Protein AF-A0A6P0SSE2-F1 (afdb_monomer_lite)

Foldseek 3Di:
DPCPVQVLCCQAPNLCVGDQVPNSVVRPDTDHDNPVSVVVVVVVVVVVVVVVVVVVVVVVVVVVVVVVVVVVVVVVVVVVVVVVVVVVVVVVVVVVVVVVVVVVVVVVVVVVVVVVVVVVVVD

Structure (mmCIF, N/CA/C/O backbone):
data_AF-A0A6P0SSE2-F1
#
_entry.id   AF-A0A6P0SSE2-F1
#
loop_
_atom_site.group_PDB
_atom_site.id
_atom_site.type_symbol
_atom_site.label_atom_id
_atom_site.label_alt_id
_atom_site.label_comp_id
_atom_site.label_asym_id
_atom_site.label_entity_id
_atom_site.label_seq_id
_atom_site.pdbx_PDB_ins_code
_atom_site.Cartn_x
_atom_site.Cartn_y
_atom_site.Cartn_z
_atom_site.occupancy
_atom_site.B_iso_or_equiv
_atom_site.auth_seq_id
_atom_site.auth_comp_id
_atom_site.auth_asym_id
_atom_site.auth_atom_id
_atom_site.pdbx_PDB_model_num
ATOM 1 N N . LEU A 1 1 ? 5.036 7.052 -17.955 1.00 55.50 1 LEU A N 1
ATOM 2 C CA . LEU A 1 1 ? 6.360 6.497 -18.301 1.00 55.50 1 LEU A CA 1
ATOM 3 C C . LEU A 1 1 ? 6.307 6.101 -19.772 1.00 55.50 1 LEU A C 1
ATOM 5 O O . LEU A 1 1 ? 6.043 4.951 -20.089 1.00 55.50 1 LEU A O 1
ATOM 9 N N . GLU A 1 2 ? 6.461 7.073 -20.662 1.00 69.44 2 GLU A N 1
ATOM 10 C CA . GLU A 1 2 ? 6.640 6.820 -22.097 1.00 69.44 2 GLU A CA 1
ATOM 11 C C . GLU A 1 2 ? 8.150 6.824 -22.384 1.00 69.44 2 GLU A C 1
ATOM 13 O O . GLU A 1 2 ? 8.884 7.583 -21.748 1.00 69.44 2 GLU A O 1
ATOM 18 N N . GLY A 1 3 ? 8.630 5.937 -23.261 1.00 81.94 3 GLY A N 1
ATOM 19 C CA . GLY A 1 3 ? 10.033 5.903 -23.706 1.00 81.94 3 GLY A CA 1
ATOM 20 C C . GLY A 1 3 ? 10.962 4.864 -23.054 1.00 81.94 3 GLY A C 1
ATOM 21 O O . GLY A 1 3 ? 12.093 4.705 -23.511 1.00 81.94 3 GLY A O 1
ATOM 22 N N . TRP A 1 4 ? 10.537 4.089 -22.039 1.00 87.31 4 TRP A N 1
ATOM 23 C CA . TRP A 1 4 ? 11.391 3.001 -21.504 1.00 87.31 4 TRP A CA 1
ATOM 24 C C . TRP A 1 4 ? 11.594 1.875 -22.522 1.00 87.31 4 TRP A C 1
ATOM 26 O O . TRP A 1 4 ? 12.635 1.222 -22.531 1.00 87.31 4 TRP A O 1
ATOM 36 N N . THR A 1 5 ? 10.588 1.628 -23.368 1.00 89.12 5 THR A N 1
ATOM 37 C CA . THR A 1 5 ? 10.643 0.587 -24.397 1.00 89.12 5 THR A CA 1
ATOM 38 C C . THR A 1 5 ? 11.614 1.006 -25.475 1.00 89.12 5 THR A C 1
ATOM 40 O O . THR A 1 5 ? 12.375 0.177 -25.953 1.00 89.12 5 THR A O 1
ATOM 43 N N . ASP A 1 6 ? 11.650 2.301 -25.785 1.00 89.50 6 ASP A N 1
ATOM 44 C CA . ASP A 1 6 ? 12.594 2.856 -26.742 1.00 89.50 6 ASP A CA 1
ATOM 45 C C . ASP A 1 6 ? 14.022 2.780 -26.212 1.00 89.50 6 ASP A C 1
ATOM 47 O O . ASP A 1 6 ? 14.901 2.328 -26.936 1.00 89.50 6 ASP A O 1
ATOM 51 N N . LEU A 1 7 ? 14.259 3.077 -24.928 1.00 89.06 7 LEU A N 1
ATOM 52 C CA . LEU A 1 7 ? 15.569 2.853 -24.301 1.00 89.06 7 LEU A CA 1
ATOM 53 C C . LEU A 1 7 ? 15.991 1.377 -24.345 1.00 89.06 7 LEU A C 1
ATOM 55 O O . LEU A 1 7 ? 17.137 1.072 -24.673 1.00 89.06 7 LEU A O 1
ATOM 59 N N . MET A 1 8 ? 15.068 0.456 -24.058 1.00 91.44 8 MET A N 1
ATOM 60 C CA . MET A 1 8 ? 15.324 -0.982 -24.159 1.00 91.44 8 MET A CA 1
ATOM 61 C C . MET A 1 8 ? 15.667 -1.383 -25.600 1.00 91.44 8 MET A C 1
ATOM 63 O O . MET A 1 8 ? 16.654 -2.082 -25.821 1.00 91.44 8 MET A O 1
ATOM 67 N N . TYR A 1 9 ? 14.893 -0.928 -26.587 1.00 90.12 9 TYR A N 1
ATOM 68 C CA . TYR A 1 9 ? 15.110 -1.263 -27.993 1.00 90.12 9 TYR A CA 1
ATOM 69 C C . TYR A 1 9 ? 16.374 -0.626 -28.567 1.00 90.12 9 TYR A C 1
ATOM 71 O O . TYR A 1 9 ? 17.103 -1.310 -29.281 1.00 90.12 9 TYR A O 1
ATOM 79 N N . ILE A 1 10 ? 16.705 0.613 -28.200 1.00 90.19 10 ILE A N 1
ATOM 80 C CA . ILE A 1 10 ? 17.974 1.256 -28.570 1.00 90.19 10 ILE A CA 1
ATOM 81 C C . ILE A 1 10 ? 19.153 0.476 -27.979 1.00 90.19 10 ILE A C 1
ATOM 83 O O . ILE A 1 10 ? 20.123 0.211 -28.683 1.00 90.19 10 ILE A O 1
ATOM 87 N N . GLN A 1 11 ? 19.077 0.042 -26.718 1.00 90.88 11 GLN A N 1
ATOM 88 C CA . GLN A 1 11 ? 20.138 -0.757 -26.095 1.00 90.88 11 GLN A CA 1
ATOM 89 C C . GLN A 1 11 ? 20.281 -2.149 -26.742 1.00 90.88 11 GLN A C 1
ATOM 91 O O . GLN A 1 11 ? 21.392 -2.675 -26.847 1.00 90.88 11 GLN A O 1
ATOM 96 N N . MET A 1 12 ? 19.165 -2.751 -27.168 1.00 92.06 12 MET A N 1
ATOM 97 C CA . MET A 1 12 ? 19.104 -4.108 -27.718 1.00 92.06 12 MET A CA 1
ATOM 98 C C . MET A 1 12 ? 19.508 -4.172 -29.196 1.00 92.06 12 MET A C 1
ATOM 100 O O . MET A 1 12 ? 20.219 -5.094 -29.595 1.00 92.06 12 MET A O 1
ATOM 104 N N . TYR A 1 13 ? 19.063 -3.202 -29.997 1.00 90.56 13 TYR A N 1
ATOM 105 C CA . TYR A 1 13 ? 19.250 -3.162 -31.450 1.00 90.56 13 TYR A CA 1
ATOM 106 C C . TYR A 1 13 ? 20.290 -2.139 -31.916 1.00 90.56 13 TYR A C 1
ATOM 108 O O . TYR A 1 13 ? 20.761 -2.248 -33.046 1.00 90.56 13 TYR A O 1
ATOM 116 N N . GLY A 1 14 ? 20.682 -1.196 -31.057 1.00 88.94 14 GLY A N 1
ATOM 117 C CA . GLY A 1 14 ? 21.550 -0.075 -31.407 1.00 88.94 14 GLY A CA 1
ATOM 118 C C . GLY A 1 14 ? 20.785 1.081 -32.062 1.00 88.94 14 GLY A C 1
ATOM 119 O O . GLY A 1 14 ? 19.760 0.882 -32.717 1.00 88.94 14 GLY A O 1
ATOM 120 N N . CYS A 1 15 ? 21.322 2.299 -31.927 1.00 86.94 15 CYS A N 1
ATOM 121 C CA . CYS A 1 15 ? 20.730 3.509 -32.515 1.00 86.94 15 CYS A CA 1
ATOM 122 C C . CYS A 1 15 ? 20.712 3.512 -34.053 1.00 86.94 15 CYS A C 1
ATOM 124 O O . CYS A 1 15 ? 19.960 4.275 -34.645 1.00 86.94 15 CYS A O 1
ATOM 126 N N . GLU A 1 16 ? 21.506 2.649 -34.699 1.00 85.62 16 GLU A N 1
ATOM 127 C CA . GLU A 1 16 ? 21.531 2.501 -36.162 1.00 85.62 16 GLU A CA 1
ATOM 128 C C . GLU A 1 16 ? 20.292 1.788 -36.723 1.00 85.62 16 GLU A C 1
ATOM 130 O O . GLU A 1 16 ? 19.980 1.929 -37.902 1.00 85.62 16 GLU A O 1
ATOM 135 N N . ARG A 1 17 ? 19.596 0.995 -35.897 1.00 84.19 17 ARG A N 1
ATOM 136 C CA . ARG A 1 17 ? 18.455 0.164 -36.315 1.00 84.19 17 ARG A CA 1
ATOM 137 C C . ARG A 1 17 ? 17.123 0.623 -35.739 1.00 84.19 17 ARG A C 1
ATOM 139 O O . ARG A 1 17 ? 16.087 0.196 -36.238 1.00 84.19 17 ARG A O 1
ATOM 146 N N . TYR A 1 18 ? 17.135 1.426 -34.678 1.00 84.56 18 TYR A N 1
ATOM 147 C CA . TYR A 1 18 ? 15.924 1.848 -33.981 1.00 84.56 18 TYR A CA 1
ATOM 148 C C . TYR A 1 18 ? 16.149 3.166 -33.219 1.00 84.56 18 TYR A C 1
ATOM 150 O O . TYR A 1 18 ? 17.172 3.330 -32.555 1.00 84.56 18 TYR A O 1
ATOM 158 N N . GLY A 1 19 ? 15.164 4.074 -33.249 1.00 74.25 19 GLY A N 1
ATOM 159 C CA . GLY A 1 19 ? 15.000 5.144 -32.251 1.00 74.25 19 GLY A CA 1
ATOM 160 C C . GLY A 1 19 ? 15.396 6.577 -32.637 1.00 74.25 19 GLY A C 1
ATOM 161 O O . GLY A 1 19 ? 15.055 7.485 -31.887 1.00 74.25 19 GLY A O 1
ATOM 162 N N . TYR A 1 20 ? 16.069 6.815 -33.767 1.00 72.56 20 TYR A N 1
ATOM 163 C CA . TYR A 1 20 ? 16.572 8.151 -34.148 1.00 72.56 20 TYR A CA 1
ATOM 164 C C . TYR A 1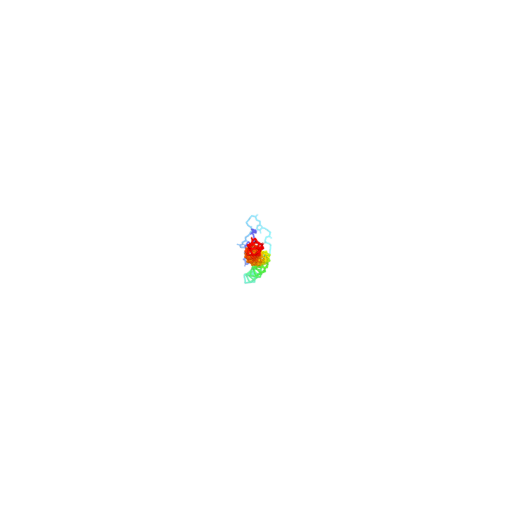 20 ? 16.058 8.629 -35.521 1.00 72.56 20 TYR A C 1
ATOM 166 O O . TYR A 1 20 ? 16.846 9.115 -36.326 1.00 72.56 20 TYR A O 1
ATOM 174 N N . ASP A 1 21 ? 14.752 8.523 -35.789 1.00 76.12 21 ASP A N 1
ATOM 175 C CA . ASP A 1 21 ? 14.161 9.099 -37.012 1.00 76.12 21 ASP A CA 1
ATOM 176 C C . ASP A 1 21 ? 14.336 10.632 -37.023 1.00 76.12 21 ASP A C 1
ATOM 178 O O . ASP A 1 21 ? 13.851 11.339 -36.134 1.00 76.12 21 ASP A O 1
ATOM 182 N N . GLY A 1 22 ? 15.046 11.152 -38.028 1.00 77.56 22 GLY A N 1
ATOM 183 C CA . GLY A 1 22 ? 15.302 12.582 -38.235 1.00 77.56 22 GLY A CA 1
ATOM 184 C C . GLY A 1 22 ? 16.501 13.167 -37.476 1.00 77.56 22 GLY A C 1
ATOM 185 O O . GLY A 1 22 ? 16.764 14.366 -37.595 1.00 77.56 22 GLY A O 1
ATOM 186 N N . ILE A 1 23 ? 17.228 12.355 -36.701 1.00 81.38 23 ILE A N 1
ATOM 187 C CA . ILE A 1 23 ? 18.448 12.748 -35.966 1.00 81.38 23 ILE A CA 1
ATOM 188 C C . ILE A 1 23 ? 19.535 11.659 -36.023 1.00 81.38 23 ILE A C 1
ATOM 190 O O . ILE A 1 23 ? 20.374 11.539 -35.126 1.00 81.38 23 ILE A O 1
ATOM 194 N N . GLU A 1 24 ? 19.562 10.886 -37.106 1.00 80.88 24 GLU A N 1
ATOM 195 C CA . GLU A 1 24 ? 20.465 9.751 -37.332 1.00 80.88 24 GLU A CA 1
ATOM 196 C C . GLU A 1 24 ? 21.943 10.165 -37.252 1.00 80.88 24 GLU A C 1
ATOM 198 O O . GLU A 1 24 ? 22.789 9.389 -36.812 1.00 80.88 24 GLU A O 1
ATOM 203 N N . ALA A 1 25 ? 22.253 11.420 -37.601 1.00 81.06 25 ALA A N 1
ATOM 204 C CA . ALA A 1 25 ? 23.600 11.991 -37.541 1.00 81.06 25 ALA A CA 1
ATOM 205 C C . ALA A 1 25 ? 24.226 11.984 -36.129 1.00 81.06 25 ALA A C 1
ATOM 207 O O . ALA A 1 25 ? 25.447 12.090 -36.006 1.00 81.06 25 ALA A O 1
ATOM 208 N N . LEU A 1 26 ? 23.425 11.854 -35.063 1.00 83.19 26 LEU A N 1
ATOM 209 C CA . LEU A 1 26 ? 23.925 11.737 -33.687 1.00 83.19 26 LEU A CA 1
ATOM 210 C C . LEU A 1 26 ? 24.402 10.311 -33.345 1.00 83.19 26 LEU A C 1
ATOM 212 O O . LEU A 1 26 ? 25.155 10.133 -32.384 1.00 83.19 26 LEU A O 1
ATOM 216 N N . CYS A 1 27 ? 24.011 9.296 -34.122 1.00 85.75 27 CYS A N 1
ATOM 217 C CA . CYS A 1 27 ? 24.413 7.905 -33.919 1.00 85.75 27 CYS A CA 1
ATOM 218 C C . CYS A 1 27 ? 25.817 7.658 -34.501 1.00 85.75 27 CYS A C 1
ATOM 220 O O . CYS A 1 27 ? 25.986 7.145 -35.602 1.00 85.75 27 CYS A O 1
ATOM 222 N N . THR A 1 28 ? 26.850 8.065 -33.761 1.00 84.44 28 THR A N 1
ATOM 223 C CA . THR A 1 28 ? 28.247 8.026 -34.242 1.00 84.44 28 THR A CA 1
ATOM 224 C C . THR A 1 28 ? 28.980 6.718 -33.943 1.00 84.44 28 THR A C 1
ATOM 226 O O . THR A 1 28 ? 29.911 6.369 -34.661 1.00 84.44 28 THR A O 1
ATOM 229 N N . ASN A 1 29 ? 28.583 5.995 -32.892 1.00 84.06 29 ASN A N 1
ATOM 230 C CA . ASN A 1 29 ? 29.196 4.727 -32.478 1.00 84.06 29 ASN A CA 1
ATOM 231 C C . ASN A 1 29 ? 28.121 3.766 -31.936 1.00 84.06 29 ASN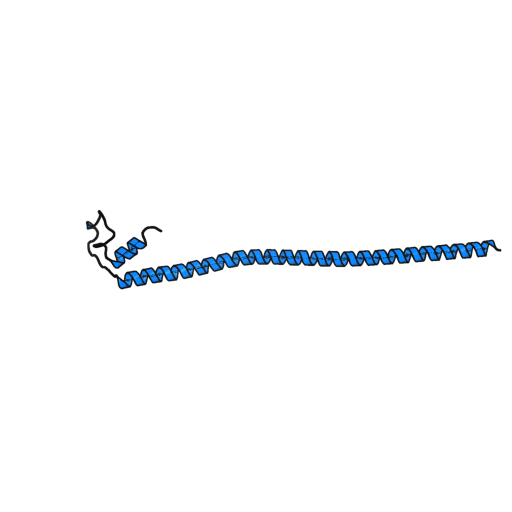 A C 1
ATOM 233 O O . ASN A 1 29 ? 27.992 3.616 -30.716 1.00 84.06 29 ASN A O 1
ATOM 237 N N . PRO A 1 30 ? 27.301 3.149 -32.808 1.00 84.19 30 PRO A N 1
ATOM 238 C CA . PRO A 1 30 ? 26.274 2.215 -32.368 1.00 84.19 30 PRO A CA 1
ATOM 239 C C . PRO A 1 30 ? 26.899 0.965 -31.737 1.00 84.19 30 PRO A C 1
ATOM 241 O O . PRO A 1 30 ? 27.806 0.350 -32.292 1.00 84.19 30 PRO A O 1
ATOM 244 N N . SER A 1 31 ? 26.377 0.565 -30.577 1.00 85.94 31 SER A N 1
ATOM 245 C CA . SER A 1 31 ? 26.703 -0.710 -29.937 1.00 85.94 31 SER A CA 1
ATOM 246 C C . SER A 1 31 ? 25.421 -1.364 -29.446 1.00 85.94 31 SER A C 1
ATOM 248 O O . SER A 1 31 ? 24.715 -0.817 -28.598 1.00 85.94 31 SER A O 1
ATOM 250 N N . ALA A 1 32 ? 25.105 -2.523 -30.017 1.00 91.06 32 ALA A N 1
ATOM 251 C CA . ALA A 1 32 ? 23.923 -3.299 -29.680 1.00 91.06 32 ALA A CA 1
ATOM 252 C C . ALA A 1 32 ? 24.291 -4.406 -28.688 1.00 91.06 32 ALA A C 1
ATOM 254 O O . ALA A 1 32 ? 25.212 -5.191 -28.923 1.00 91.06 32 ALA A O 1
ATOM 255 N N . LEU A 1 33 ? 23.547 -4.498 -27.587 1.00 91.81 33 LEU A N 1
ATOM 256 C CA . LEU A 1 33 ? 23.718 -5.539 -26.578 1.00 91.81 33 LEU A CA 1
ATOM 257 C C . LEU A 1 33 ? 22.408 -6.317 -26.406 1.00 91.81 33 LEU A C 1
ATOM 259 O O . LEU A 1 33 ? 21.704 -6.124 -25.412 1.00 91.81 33 LEU A O 1
ATOM 263 N N . PRO A 1 34 ? 22.065 -7.221 -27.343 1.00 90.56 34 PRO A N 1
ATOM 264 C CA . PRO A 1 34 ? 20.740 -7.822 -27.382 1.00 90.56 34 PRO A CA 1
ATOM 265 C C . PRO A 1 34 ? 20.428 -8.665 -26.141 1.00 90.56 34 PRO A C 1
ATOM 267 O O . PRO A 1 34 ? 19.374 -8.519 -25.533 1.00 90.56 34 PRO A O 1
ATOM 270 N N . LEU A 1 35 ? 21.370 -9.508 -25.709 1.00 93.12 35 LEU A N 1
ATOM 271 C CA . LEU A 1 35 ? 21.159 -10.380 -24.552 1.00 93.12 35 LEU A CA 1
ATOM 272 C C . LEU A 1 35 ? 21.230 -9.610 -23.224 1.00 93.12 35 LEU A C 1
ATOM 274 O O . LEU A 1 35 ? 20.364 -9.763 -22.367 1.00 93.12 35 LEU A O 1
ATOM 278 N N . VAL A 1 36 ? 22.255 -8.769 -23.057 1.00 92.62 36 VAL A N 1
ATOM 279 C CA . VAL A 1 36 ? 22.471 -8.009 -21.813 1.00 92.62 36 VAL A CA 1
ATOM 280 C C . VAL A 1 36 ? 21.370 -6.969 -21.608 1.00 92.62 36 VAL A C 1
ATOM 282 O O . VAL A 1 36 ? 20.892 -6.819 -20.487 1.00 92.62 36 VAL A O 1
ATOM 285 N N . GLY A 1 37 ? 20.917 -6.308 -22.679 1.00 91.69 37 GLY A N 1
ATOM 286 C CA . GLY A 1 37 ? 19.814 -5.350 -22.635 1.00 91.69 37 GLY A CA 1
ATOM 287 C C . GLY A 1 37 ? 18.520 -5.991 -22.136 1.00 91.69 37 GLY A C 1
ATOM 288 O O . GLY A 1 37 ? 17.929 -5.500 -21.176 1.00 91.69 37 GLY A O 1
ATOM 289 N N . VAL A 1 38 ? 18.118 -7.133 -22.708 1.00 92.12 38 VAL A N 1
ATOM 290 C CA . VAL A 1 38 ? 16.913 -7.853 -22.255 1.00 92.12 38 VAL A CA 1
ATOM 291 C C . VAL A 1 38 ? 17.038 -8.270 -20.796 1.00 92.12 38 VAL A C 1
ATOM 293 O O . VAL A 1 38 ? 16.137 -8.002 -20.005 1.00 92.12 38 VAL A O 1
ATOM 296 N N . LEU A 1 39 ? 18.153 -8.898 -20.414 1.00 95.31 39 LEU A N 1
ATOM 297 C CA . LEU A 1 39 ? 18.344 -9.377 -19.044 1.00 95.31 39 LEU A CA 1
ATOM 298 C C . LEU A 1 39 ? 18.312 -8.234 -18.022 1.00 95.31 39 LEU A C 1
ATOM 300 O O . LEU A 1 39 ? 17.671 -8.362 -16.977 1.00 95.31 39 LEU A O 1
ATOM 304 N N . PHE A 1 40 ? 18.951 -7.105 -18.329 1.00 94.75 40 PHE A N 1
ATOM 305 C CA . PHE A 1 40 ? 18.926 -5.920 -17.478 1.00 94.75 40 PHE A CA 1
ATOM 306 C C . PHE A 1 40 ? 17.505 -5.365 -17.309 1.00 94.75 40 PHE A C 1
ATOM 308 O O . PHE A 1 40 ? 17.042 -5.220 -16.182 1.00 94.75 40 PHE A O 1
ATOM 315 N N . PHE A 1 41 ? 16.780 -5.107 -18.401 1.00 94.56 41 PHE A N 1
ATOM 316 C CA . PHE A 1 41 ? 15.444 -4.510 -18.308 1.00 94.56 41 PHE A CA 1
ATOM 317 C C . PHE A 1 41 ? 14.416 -5.459 -17.680 1.00 94.56 41 PHE A C 1
ATOM 319 O O . PHE A 1 41 ? 13.616 -5.024 -16.853 1.00 94.56 41 PHE A O 1
ATOM 326 N N . VAL A 1 42 ? 14.461 -6.758 -17.996 1.00 94.62 42 VAL A N 1
ATOM 327 C CA . VAL A 1 42 ? 13.566 -7.753 -17.381 1.00 94.62 42 VAL A CA 1
ATOM 328 C C . VAL A 1 42 ? 13.835 -7.866 -15.882 1.00 94.62 42 VAL A C 1
ATOM 330 O O . VAL A 1 42 ? 12.894 -7.819 -15.091 1.00 94.62 42 VAL A O 1
ATOM 333 N N . SER A 1 43 ? 15.101 -7.972 -15.469 1.00 96.38 43 SER A N 1
ATOM 334 C CA . SER A 1 43 ? 15.445 -8.029 -14.041 1.00 96.38 43 SER A CA 1
ATOM 335 C C . SER A 1 43 ? 15.076 -6.740 -13.306 1.00 96.38 43 SER A C 1
ATOM 337 O O . SER A 1 43 ? 14.505 -6.813 -12.220 1.00 96.38 43 SER A O 1
ATOM 339 N N . PHE A 1 44 ? 15.307 -5.571 -13.908 1.00 94.56 44 PHE A N 1
ATOM 340 C CA . PHE A 1 44 ? 14.910 -4.280 -13.350 1.00 94.56 44 PHE A CA 1
ATOM 341 C C . PHE A 1 44 ? 13.395 -4.186 -13.132 1.00 94.56 44 PHE A C 1
ATOM 343 O O . PHE A 1 44 ? 12.958 -3.812 -12.045 1.00 94.56 44 PHE A O 1
ATOM 350 N N . VAL A 1 45 ? 12.588 -4.580 -14.123 1.00 94.31 45 VAL A N 1
ATOM 351 C CA . VAL A 1 45 ? 11.121 -4.582 -14.008 1.00 94.31 45 VAL A CA 1
ATOM 352 C C . VAL A 1 45 ? 10.650 -5.588 -12.959 1.00 94.31 45 VAL A C 1
ATOM 354 O O . VAL A 1 45 ? 9.783 -5.254 -12.156 1.00 94.31 45 VAL A O 1
ATOM 357 N N . MET A 1 46 ? 11.236 -6.787 -12.911 1.00 96.31 46 MET A N 1
ATOM 358 C CA . MET A 1 46 ? 10.894 -7.802 -11.907 1.00 96.31 46 MET A CA 1
ATOM 359 C C . MET A 1 46 ? 11.206 -7.321 -10.485 1.00 96.31 46 MET A C 1
ATOM 361 O O . MET A 1 46 ? 10.350 -7.413 -9.607 1.00 96.31 46 MET A O 1
ATOM 365 N N . LEU A 1 47 ? 12.397 -6.760 -10.256 1.00 97.00 47 LEU A N 1
ATOM 366 C CA . LEU A 1 47 ? 12.785 -6.204 -8.956 1.00 97.00 47 LEU A CA 1
ATOM 367 C C . LEU A 1 47 ? 11.920 -5.000 -8.577 1.00 97.00 47 LEU A C 1
ATOM 369 O O . LEU A 1 47 ? 11.443 -4.921 -7.446 1.00 97.00 47 LEU A O 1
ATOM 373 N N . GLY A 1 48 ? 11.671 -4.094 -9.525 1.00 96.06 48 GLY A N 1
ATOM 374 C CA . GLY A 1 48 ? 10.786 -2.950 -9.331 1.00 96.06 48 GLY A CA 1
ATOM 375 C C . GLY A 1 48 ? 9.379 -3.389 -8.933 1.00 96.06 48 GLY A C 1
ATOM 376 O O . GLY A 1 48 ? 8.856 -2.924 -7.924 1.00 96.06 48 GLY A O 1
ATOM 377 N N . ALA A 1 49 ? 8.804 -4.354 -9.654 1.00 96.00 49 ALA A N 1
ATOM 378 C CA . ALA A 1 49 ? 7.493 -4.913 -9.345 1.00 96.00 49 ALA A CA 1
ATOM 379 C C . ALA A 1 49 ? 7.452 -5.559 -7.953 1.00 96.00 49 ALA A C 1
ATOM 381 O O . ALA A 1 49 ? 6.523 -5.290 -7.195 1.00 96.00 49 ALA A O 1
ATOM 382 N N . MET A 1 50 ? 8.463 -6.351 -7.574 1.00 96.75 50 MET A N 1
ATOM 383 C CA . MET A 1 50 ? 8.539 -6.942 -6.230 1.00 96.75 50 MET A CA 1
ATOM 384 C C . MET A 1 50 ? 8.565 -5.871 -5.134 1.00 96.75 50 MET A C 1
ATOM 386 O O . MET A 1 50 ? 7.832 -5.979 -4.151 1.00 96.75 50 MET A O 1
ATOM 390 N N . ILE A 1 51 ? 9.370 -4.820 -5.306 1.00 96.69 51 ILE A N 1
ATOM 391 C CA . ILE A 1 51 ? 9.455 -3.711 -4.347 1.00 96.69 51 ILE A CA 1
ATOM 392 C C . ILE A 1 51 ? 8.114 -2.976 -4.256 1.00 96.69 51 ILE A C 1
ATOM 394 O O . ILE A 1 51 ? 7.619 -2.746 -3.152 1.00 96.69 51 ILE A O 1
ATOM 398 N N . THR A 1 52 ? 7.504 -2.635 -5.395 1.00 96.94 52 THR A N 1
ATOM 399 C CA . THR A 1 52 ? 6.215 -1.933 -5.432 1.00 96.94 52 THR A CA 1
ATOM 400 C C . THR A 1 52 ? 5.103 -2.761 -4.792 1.00 96.94 52 THR A C 1
ATOM 402 O O . THR A 1 52 ? 4.326 -2.214 -4.012 1.00 96.94 52 THR A O 1
ATOM 405 N N . ILE A 1 53 ? 5.043 -4.070 -5.056 1.00 97.12 53 ILE A N 1
ATOM 406 C CA . ILE A 1 53 ? 4.060 -4.966 -4.432 1.00 97.12 53 ILE A CA 1
ATOM 407 C C . ILE A 1 53 ? 4.271 -5.015 -2.918 1.00 97.12 53 ILE A C 1
ATOM 409 O O . ILE A 1 53 ? 3.314 -4.832 -2.171 1.00 97.12 53 ILE A O 1
ATOM 413 N N . ASN A 1 54 ? 5.507 -5.198 -2.451 1.00 94.88 54 ASN A N 1
ATOM 414 C CA . ASN A 1 54 ? 5.800 -5.264 -1.017 1.00 94.88 54 ASN A CA 1
ATOM 415 C C . ASN A 1 54 ? 5.442 -3.960 -0.290 1.00 94.88 54 ASN A C 1
ATOM 417 O O . ASN A 1 54 ? 4.856 -3.997 0.792 1.00 94.88 54 ASN A O 1
ATOM 421 N N . LEU A 1 55 ? 5.735 -2.809 -0.900 1.00 96.69 55 LEU A N 1
ATOM 422 C CA . LEU A 1 55 ? 5.326 -1.506 -0.378 1.00 96.69 55 LEU A CA 1
ATOM 423 C C . LEU A 1 55 ? 3.798 -1.396 -0.296 1.00 96.69 55 LEU A C 1
ATOM 425 O O . LEU A 1 55 ? 3.257 -0.977 0.726 1.00 96.69 55 LEU A O 1
ATOM 429 N N . PHE A 1 56 ? 3.099 -1.795 -1.359 1.00 97.31 56 PHE A N 1
ATOM 430 C CA . PHE A 1 56 ? 1.645 -1.701 -1.436 1.00 97.31 56 PHE A CA 1
ATOM 431 C C . PHE A 1 56 ? 0.950 -2.611 -0.418 1.00 97.31 56 PHE A C 1
ATOM 433 O O . PHE A 1 56 ? 0.027 -2.173 0.265 1.00 97.31 56 PHE A O 1
ATOM 440 N N . VAL A 1 57 ? 1.440 -3.842 -0.241 1.00 96.50 57 VAL A N 1
ATOM 441 C CA . VAL A 1 57 ? 0.963 -4.767 0.799 1.00 96.50 57 VAL A CA 1
ATOM 442 C C . VAL A 1 57 ? 1.155 -4.166 2.192 1.00 96.50 57 VAL A C 1
ATOM 444 O O . VAL A 1 57 ? 0.243 -4.254 3.016 1.00 96.50 57 VAL A O 1
ATOM 447 N N . GLY A 1 58 ? 2.292 -3.513 2.451 1.00 95.62 58 GLY A N 1
ATOM 448 C CA . GLY A 1 58 ? 2.537 -2.811 3.714 1.00 95.62 58 GLY A CA 1
ATOM 449 C C . GLY A 1 58 ? 1.518 -1.699 3.975 1.00 95.62 58 GLY A C 1
ATOM 450 O O . GLY A 1 58 ? 0.916 -1.651 5.046 1.00 95.62 58 GLY A O 1
ATOM 451 N N . ILE A 1 59 ? 1.260 -0.856 2.972 1.00 96.44 59 ILE A N 1
ATOM 452 C CA . ILE A 1 59 ? 0.273 0.229 3.064 1.00 96.44 59 ILE A CA 1
ATOM 453 C C . ILE A 1 59 ? -1.132 -0.334 3.303 1.00 96.44 59 ILE A C 1
ATOM 455 O O . ILE A 1 59 ? -1.824 0.118 4.215 1.00 96.44 59 ILE A O 1
ATOM 459 N N . ILE A 1 60 ? -1.560 -1.334 2.527 1.00 96.94 60 ILE A N 1
ATOM 460 C CA . ILE A 1 60 ? -2.886 -1.950 2.687 1.00 96.94 60 ILE A CA 1
ATOM 461 C C . ILE A 1 60 ? -3.038 -2.547 4.084 1.00 96.94 60 ILE A C 1
ATOM 463 O O . ILE A 1 60 ? -4.048 -2.315 4.743 1.00 96.94 60 ILE A O 1
ATOM 467 N N . THR A 1 61 ? -2.035 -3.293 4.546 1.00 96.12 61 THR A N 1
ATOM 468 C CA . THR A 1 61 ? -2.089 -3.956 5.853 1.00 96.12 61 THR A CA 1
ATOM 469 C C . THR A 1 61 ? -2.193 -2.937 6.982 1.00 96.12 61 THR A C 1
ATOM 471 O O . THR A 1 61 ? -2.967 -3.158 7.905 1.00 96.12 61 THR A O 1
ATOM 474 N N . SER A 1 62 ? -1.491 -1.802 6.885 1.00 95.56 62 SER A N 1
ATOM 475 C CA . SER A 1 62 ? -1.624 -0.708 7.857 1.00 95.56 62 SER A CA 1
ATOM 476 C C . SER A 1 62 ? -3.059 -0.179 7.914 1.00 95.56 62 SER A C 1
ATOM 478 O O . SER A 1 62 ? -3.651 -0.148 8.985 1.00 95.56 62 SER A O 1
ATOM 480 N N . ASN A 1 63 ? -3.656 0.139 6.760 1.00 94.06 63 ASN A N 1
ATOM 481 C CA . ASN A 1 63 ? -5.032 0.649 6.698 1.00 94.06 63 ASN A CA 1
ATOM 482 C C . ASN A 1 63 ? -6.060 -0.362 7.241 1.00 94.06 63 ASN A C 1
ATOM 484 O O . ASN A 1 63 ? -7.029 0.011 7.906 1.00 94.06 63 ASN A O 1
ATOM 488 N N . ILE A 1 64 ? -5.858 -1.654 6.960 1.00 96.62 64 ILE A N 1
ATOM 489 C CA . ILE A 1 64 ? -6.714 -2.721 7.491 1.00 96.62 64 ILE A CA 1
ATOM 490 C C . ILE A 1 64 ? -6.520 -2.863 9.000 1.00 96.62 64 ILE A C 1
ATOM 492 O O . ILE A 1 64 ? -7.509 -3.035 9.704 1.00 96.62 64 ILE A O 1
ATOM 496 N N . SER A 1 65 ? -5.285 -2.793 9.50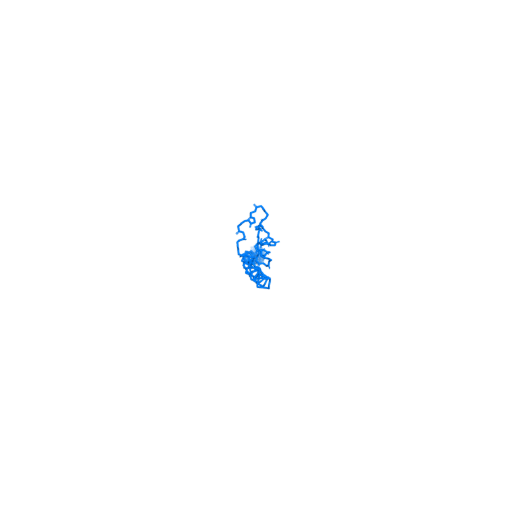2 1.00 96.06 65 SER A N 1
ATOM 497 C CA . SER A 1 65 ? -4.999 -2.889 10.937 1.00 96.06 65 SER A CA 1
ATOM 498 C C . SER A 1 65 ? -5.728 -1.801 11.718 1.00 96.06 65 SER A C 1
ATOM 500 O O . SER A 1 65 ? -6.406 -2.122 12.690 1.00 96.06 65 SER A O 1
ATOM 502 N N . ASP A 1 66 ? -5.671 -0.556 11.242 1.00 94.38 66 ASP A N 1
ATOM 503 C CA . ASP A 1 66 ? -6.364 0.573 11.872 1.00 94.38 66 ASP A CA 1
ATOM 504 C C . ASP A 1 66 ? -7.880 0.330 11.913 1.00 94.38 66 ASP A C 1
ATOM 506 O O . ASP A 1 66 ? -8.512 0.428 12.966 1.00 94.38 66 ASP A O 1
ATOM 510 N N . SER A 1 67 ? -8.452 -0.111 10.787 1.00 94.81 67 SER A N 1
ATOM 511 C CA . SER A 1 67 ? -9.878 -0.451 10.700 1.00 94.81 67 SER A CA 1
ATOM 512 C C . SER A 1 67 ? -10.251 -1.584 11.666 1.00 94.81 67 SER A C 1
ATOM 514 O O . SER A 1 67 ? -11.258 -1.517 12.367 1.00 94.81 67 SER A O 1
ATOM 516 N N . VAL A 1 68 ? -9.441 -2.646 11.721 1.00 96.12 68 VAL A N 1
ATOM 517 C CA . VAL A 1 68 ? -9.659 -3.803 12.601 1.00 96.12 68 VAL A CA 1
ATOM 518 C C . VAL A 1 68 ? -9.612 -3.395 14.072 1.00 96.12 68 VAL A C 1
ATOM 520 O O . VAL A 1 68 ? -10.415 -3.896 14.863 1.00 96.12 68 VAL A O 1
ATOM 523 N N . ASP A 1 69 ? -8.704 -2.501 14.450 1.00 95.88 69 ASP A N 1
ATOM 524 C CA . ASP A 1 69 ? -8.581 -2.037 15.828 1.00 95.88 69 ASP A CA 1
ATOM 525 C C . ASP A 1 69 ? -9.767 -1.156 16.243 1.00 95.88 69 ASP A C 1
ATOM 527 O O . ASP A 1 69 ? -10.293 -1.331 17.347 1.00 95.88 69 ASP A O 1
ATOM 531 N N . GLU A 1 70 ? -10.279 -0.305 15.350 1.00 94.94 70 GLU A N 1
ATOM 532 C CA . GLU A 1 70 ? -11.534 0.425 15.573 1.00 94.94 70 GLU A CA 1
ATOM 533 C C . GLU A 1 70 ? -12.719 -0.535 15.775 1.00 94.94 70 GLU A C 1
ATOM 535 O O . GLU A 1 70 ? -13.451 -0.427 16.765 1.00 94.94 70 GLU A O 1
ATOM 540 N N . PHE A 1 71 ? -12.866 -1.542 14.906 1.00 94.94 71 PHE A N 1
ATOM 541 C CA . PHE A 1 71 ? -13.926 -2.548 15.033 1.00 94.94 71 PHE A CA 1
ATOM 542 C C . PHE A 1 71 ? -13.845 -3.339 16.343 1.00 94.94 71 PHE A C 1
ATOM 544 O O . PHE A 1 71 ? -14.883 -3.641 16.942 1.00 94.94 71 PHE A O 1
ATOM 551 N N . LYS A 1 72 ? -12.638 -3.687 16.807 1.00 95.69 72 LYS A N 1
ATOM 552 C CA . LYS A 1 72 ? -12.447 -4.363 18.102 1.00 95.69 72 LYS A CA 1
ATOM 553 C C . LYS A 1 72 ? -12.887 -3.473 19.260 1.00 95.69 72 LYS A C 1
ATOM 555 O O . LYS A 1 72 ? -13.682 -3.914 20.086 1.00 95.69 72 LYS A O 1
ATOM 560 N N . GLN A 1 73 ? -12.455 -2.210 19.283 1.00 96.00 73 GLN A N 1
ATOM 561 C CA . GLN A 1 73 ? -12.851 -1.269 20.335 1.00 96.00 73 GLN A CA 1
ATOM 562 C C . GLN A 1 73 ? -14.368 -1.060 20.388 1.00 96.00 73 GLN A C 1
ATOM 564 O O . GLN A 1 73 ? -14.946 -0.929 21.469 1.00 96.00 73 GLN A O 1
ATOM 569 N N . GLU A 1 74 ? -15.038 -1.017 19.236 1.00 95.38 74 GLU A N 1
ATOM 570 C CA . GLU A 1 74 ? -16.496 -0.933 19.196 1.00 95.38 74 GLU A CA 1
ATOM 571 C C . GLU A 1 74 ? -17.180 -2.185 19.746 1.00 95.38 74 GLU A C 1
ATOM 573 O O . GLU A 1 74 ? -18.185 -2.067 20.454 1.00 95.38 74 GLU A O 1
ATOM 578 N N . GLN A 1 75 ? -16.664 -3.374 19.430 1.00 95.69 75 GLN A N 1
ATOM 579 C CA . GLN A 1 75 ? -17.206 -4.626 19.956 1.00 95.69 75 GLN A CA 1
ATOM 580 C C . GLN A 1 75 ? -17.031 -4.727 21.470 1.00 95.69 75 GLN A C 1
ATOM 582 O O . GLN A 1 75 ? -18.002 -5.046 22.157 1.00 95.69 75 GLN A O 1
ATOM 587 N N . ASP A 1 76 ? -15.866 -4.357 22.000 1.00 96.12 76 ASP A N 1
ATOM 588 C CA . ASP A 1 76 ? -15.616 -4.345 23.444 1.00 96.12 76 ASP A CA 1
ATOM 589 C C . ASP A 1 76 ? -16.562 -3.373 24.164 1.00 96.12 76 ASP A C 1
ATOM 591 O O . ASP A 1 76 ? -17.182 -3.726 25.170 1.00 96.12 76 ASP A O 1
ATOM 595 N N . LYS A 1 77 ? -16.784 -2.177 23.599 1.00 96.00 77 LYS A N 1
ATOM 596 C CA . LYS A 1 77 ? -17.761 -1.207 24.127 1.00 96.00 77 LYS A CA 1
ATOM 597 C C . LYS A 1 77 ? -19.194 -1.740 24.081 1.00 96.00 77 LYS A C 1
ATOM 599 O O . LYS A 1 77 ? -19.972 -1.484 25.002 1.00 96.00 77 LYS A O 1
ATOM 604 N N . LYS A 1 78 ? -19.582 -2.443 23.011 1.00 95.81 78 LYS A N 1
ATOM 605 C CA . LYS A 1 78 ? -20.912 -3.068 22.899 1.00 95.81 78 LYS A CA 1
ATOM 606 C C . LYS A 1 78 ? -21.076 -4.177 23.936 1.00 95.81 78 LYS A C 1
ATOM 608 O O . LYS A 1 78 ? -22.106 -4.215 24.604 1.00 95.81 78 LYS A O 1
ATOM 613 N N . LEU A 1 79 ? -20.061 -5.019 24.118 1.00 95.81 79 LEU A N 1
ATOM 614 C CA . LEU A 1 79 ? -20.058 -6.074 25.127 1.00 95.81 79 LEU A CA 1
ATOM 615 C C . LEU A 1 79 ? -20.172 -5.492 26.542 1.00 95.81 79 LEU A C 1
ATOM 617 O O . LEU A 1 79 ? -21.006 -5.946 27.322 1.00 95.81 79 LEU A O 1
ATOM 621 N N . GLU A 1 80 ? -19.408 -4.445 26.860 1.00 95.69 80 GLU A N 1
ATOM 622 C CA . GLU A 1 80 ? -19.473 -3.776 28.164 1.00 95.69 80 GLU A CA 1
ATOM 623 C C . GLU A 1 80 ? -20.868 -3.191 28.439 1.00 95.69 80 GLU A C 1
ATOM 625 O O . GLU A 1 80 ? -21.388 -3.328 29.549 1.00 95.69 80 GLU A O 1
ATOM 630 N N . LYS A 1 81 ? -21.506 -2.581 27.430 1.00 95.81 81 LYS A N 1
ATOM 631 C CA . LYS A 1 81 ? -22.890 -2.090 27.540 1.00 95.81 81 LYS A CA 1
ATOM 632 C C . LYS A 1 81 ? -23.871 -3.226 27.817 1.00 95.81 81 LYS A C 1
ATOM 634 O O . LYS A 1 81 ? -24.653 -3.116 28.753 1.00 95.81 81 LYS A O 1
ATOM 639 N N . VAL A 1 82 ? -23.780 -4.337 27.082 1.00 95.50 82 VAL A N 1
ATOM 640 C CA . VAL A 1 82 ? -24.640 -5.513 27.306 1.00 95.50 82 VAL A CA 1
ATOM 641 C C . VAL A 1 82 ? -24.466 -6.064 28.724 1.00 95.50 82 VAL A C 1
ATOM 643 O O . VAL A 1 82 ? -25.455 -6.356 29.394 1.00 95.50 82 VAL A O 1
ATOM 646 N N . LEU A 1 83 ? -23.230 -6.165 29.223 1.00 95.88 83 LEU A N 1
ATOM 647 C CA . LEU A 1 83 ? -22.958 -6.621 30.591 1.00 95.88 83 LEU A CA 1
ATOM 648 C C . LEU A 1 83 ? -23.505 -5.653 31.652 1.00 95.88 83 LEU A C 1
ATOM 650 O O . LEU A 1 83 ? -24.043 -6.092 32.672 1.00 95.88 83 LEU A O 1
ATOM 654 N N . LYS A 1 84 ? -23.389 -4.339 31.424 1.00 95.44 84 LYS A N 1
ATOM 655 C CA . LYS A 1 84 ? -23.962 -3.311 32.306 1.00 95.44 84 LYS A CA 1
ATOM 656 C C . LYS A 1 84 ? -25.485 -3.387 32.343 1.00 95.44 84 LYS A C 1
ATOM 658 O O . LYS A 1 84 ? -26.039 -3.387 33.441 1.00 95.44 84 LYS A O 1
ATOM 663 N N . ASP A 1 85 ? -26.135 -3.534 31.192 1.00 95.38 85 ASP A N 1
ATOM 664 C CA . ASP A 1 85 ? -27.592 -3.652 31.089 1.00 95.38 85 ASP A CA 1
ATOM 665 C C . ASP A 1 85 ? -28.100 -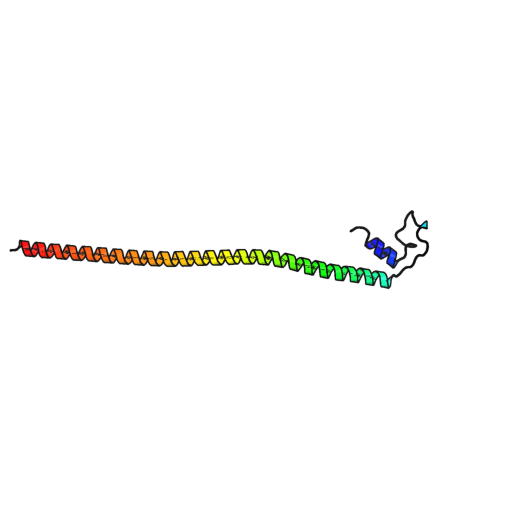4.926 31.784 1.00 95.38 85 ASP A C 1
ATOM 667 O O . ASP A 1 85 ? -29.059 -4.865 32.553 1.00 95.38 85 ASP A O 1
ATOM 671 N N . GLN A 1 86 ? -27.410 -6.062 31.622 1.00 94.44 86 GLN A N 1
ATOM 672 C CA . GLN A 1 86 ? -27.703 -7.314 32.342 1.00 94.44 86 GLN A CA 1
ATOM 673 C C . GLN A 1 86 ? -27.574 -7.150 33.868 1.00 94.44 86 GLN A C 1
ATOM 675 O O . GLN A 1 86 ? -28.457 -7.544 34.638 1.00 94.44 86 GLN A O 1
ATOM 680 N N . ASN A 1 87 ? -26.492 -6.518 34.331 1.00 94.69 87 ASN A N 1
ATOM 681 C CA . ASN A 1 87 ? -26.298 -6.236 35.754 1.00 94.69 87 ASN A CA 1
ATOM 682 C C . ASN A 1 87 ? -27.335 -5.246 36.299 1.00 94.69 87 ASN A C 1
ATOM 684 O O . ASN A 1 87 ? -27.763 -5.376 37.445 1.00 94.69 87 ASN A O 1
ATOM 688 N N . GLN A 1 88 ? -27.751 -4.256 35.513 1.00 96.38 88 GLN A N 1
ATOM 689 C CA . GLN A 1 88 ? -28.797 -3.326 35.918 1.00 96.38 88 GLN A CA 1
ATOM 690 C C . GLN A 1 88 ? -30.154 -4.033 35.998 1.00 96.38 88 GLN A C 1
ATOM 692 O O . GLN A 1 88 ? -30.846 -3.887 37.003 1.00 96.38 88 GLN A O 1
ATOM 697 N N . PHE A 1 89 ? -30.500 -4.850 35.002 1.00 94.69 89 PHE A N 1
ATOM 698 C CA . PHE A 1 89 ? -31.734 -5.633 34.986 1.00 94.69 89 PHE A CA 1
ATOM 699 C C . PHE A 1 89 ? -31.841 -6.554 36.209 1.00 94.69 89 PHE A C 1
ATOM 701 O O . PHE A 1 89 ? -32.845 -6.532 36.919 1.00 94.69 89 PHE A O 1
ATOM 708 N N . SER A 1 90 ? -30.770 -7.285 36.537 1.00 94.56 90 SER A N 1
ATOM 709 C CA . SER A 1 90 ? -30.756 -8.145 37.729 1.00 94.56 90 SER A CA 1
ATOM 710 C C . SER A 1 90 ? -30.922 -7.365 39.041 1.00 94.56 90 SER A C 1
ATOM 712 O O . SER A 1 90 ? -31.587 -7.8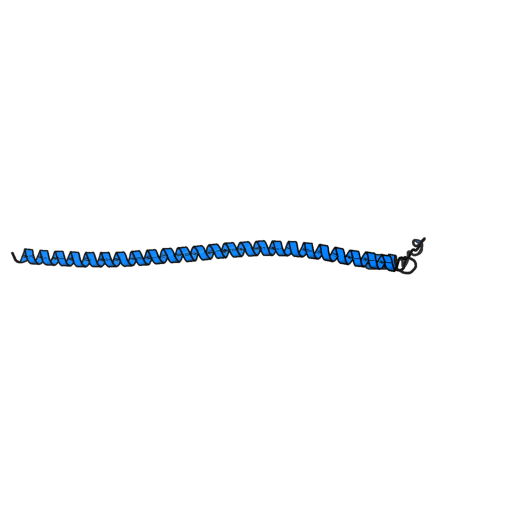47 39.958 1.00 94.56 90 SER A O 1
ATOM 714 N N . LYS A 1 91 ? -30.379 -6.142 39.148 1.00 95.81 91 LYS A N 1
ATOM 715 C CA . LYS A 1 91 ? -30.624 -5.261 40.306 1.00 95.81 91 LYS A CA 1
ATOM 716 C C . LYS A 1 91 ? -32.088 -4.834 40.397 1.00 95.81 91 LYS A C 1
ATOM 718 O O . LYS A 1 91 ? -32.637 -4.855 41.496 1.00 95.81 91 LYS A O 1
ATOM 723 N N . VAL A 1 92 ? -32.707 -4.477 39.270 1.00 95.69 92 VAL A N 1
ATOM 724 C CA . VAL A 1 92 ? -34.123 -4.082 39.214 1.00 95.69 92 VAL A CA 1
ATOM 725 C C . VAL A 1 92 ? -35.022 -5.234 39.668 1.00 95.69 92 VAL A C 1
ATOM 727 O O . VAL A 1 92 ? -35.816 -5.033 40.582 1.00 95.69 92 VAL A O 1
ATOM 730 N N . SER A 1 93 ? -34.832 -6.458 39.156 1.00 95.44 93 SER A N 1
ATOM 731 C CA . SER A 1 93 ? -35.619 -7.618 39.615 1.00 95.44 93 SER A CA 1
ATOM 732 C C . SER A 1 93 ? -35.455 -7.910 41.110 1.00 95.44 93 SER A C 1
ATOM 734 O O . SER A 1 93 ? -36.412 -8.316 41.766 1.00 95.44 93 SER A O 1
ATOM 736 N N . ARG A 1 94 ? -34.262 -7.701 41.687 1.00 95.56 94 ARG A N 1
ATOM 737 C CA . ARG A 1 94 ? -34.058 -7.877 43.138 1.00 95.56 94 ARG A CA 1
ATOM 738 C C . ARG A 1 94 ? -34.800 -6.821 43.957 1.00 95.56 94 ARG A C 1
ATOM 740 O O . ARG A 1 94 ? -35.362 -7.169 44.991 1.00 95.56 94 ARG A O 1
ATOM 747 N N . LEU A 1 95 ? -34.805 -5.565 43.505 1.00 96.38 95 LEU A N 1
ATOM 748 C CA . LEU A 1 95 ? -35.556 -4.479 44.146 1.00 96.38 95 LEU A CA 1
ATOM 749 C C . LEU A 1 95 ? -37.066 -4.740 44.103 1.00 96.38 95 LEU A C 1
ATOM 751 O O . LEU A 1 95 ? -37.743 -4.550 45.107 1.00 96.38 95 LEU A O 1
ATOM 755 N N . GLU A 1 96 ? -37.578 -5.229 42.974 1.00 95.50 96 GLU A N 1
ATOM 756 C CA . GLU A 1 96 ? -38.992 -5.584 42.815 1.00 95.50 96 GLU A CA 1
ATOM 757 C C . GLU A 1 96 ? -39.407 -6.712 43.774 1.00 95.50 96 GLU A C 1
ATOM 759 O O . GLU A 1 96 ? -40.404 -6.588 44.484 1.00 95.50 96 GLU A O 1
ATOM 764 N N . GLY A 1 97 ? -38.585 -7.760 43.902 1.00 95.75 97 GLY A N 1
ATOM 765 C CA . GLY A 1 97 ? -38.816 -8.824 44.885 1.00 95.75 97 GLY A CA 1
ATOM 766 C C . GLY A 1 97 ? -38.779 -8.337 46.341 1.00 95.75 97 GLY A C 1
ATOM 767 O O . GLY A 1 97 ? -39.574 -8.789 47.163 1.00 95.75 97 GLY A O 1
ATOM 768 N N . GLN A 1 98 ? -37.892 -7.391 46.671 1.00 96.56 98 GLN A N 1
ATOM 769 C CA . GLN A 1 98 ? -37.851 -6.775 48.003 1.00 96.56 98 GLN A CA 1
ATOM 770 C C . GLN A 1 98 ? -39.096 -5.929 48.293 1.00 96.56 98 GLN A C 1
ATOM 772 O O . GLN A 1 98 ? -39.593 -5.960 49.416 1.00 96.56 98 GLN A O 1
ATOM 777 N N . LEU A 1 99 ? -39.611 -5.199 47.300 1.00 96.56 99 LEU A N 1
ATOM 778 C CA . LEU A 1 99 ? -40.812 -4.380 47.454 1.00 96.56 99 LEU A CA 1
ATOM 779 C C . LEU A 1 99 ? -42.047 -5.245 47.739 1.00 96.56 99 LEU A C 1
ATOM 781 O O . LEU A 1 99 ? -42.792 -4.938 48.666 1.00 96.56 99 LEU A O 1
ATOM 785 N N . LEU A 1 100 ? -42.207 -6.355 47.009 1.00 96.06 100 LEU A N 1
ATOM 786 C CA . LEU A 1 100 ? -43.290 -7.318 47.239 1.00 96.06 100 LEU A CA 1
ATOM 787 C C . LEU A 1 100 ? -43.231 -7.920 48.649 1.00 96.06 100 LEU A C 1
ATOM 789 O O . LEU A 1 100 ? -44.250 -8.006 49.329 1.00 96.06 100 LEU A O 1
ATOM 793 N N . ALA A 1 101 ? -42.035 -8.281 49.124 1.00 95.94 101 ALA A N 1
ATOM 794 C CA . ALA A 1 101 ? -41.864 -8.795 50.481 1.00 95.94 101 ALA A CA 1
ATOM 795 C C . ALA A 1 101 ? -42.214 -7.747 51.556 1.00 95.94 101 ALA A C 1
ATOM 797 O O . ALA A 1 101 ? -42.798 -8.087 52.583 1.00 95.94 101 ALA A O 1
ATOM 798 N N . ILE A 1 102 ? -41.880 -6.470 51.328 1.00 96.56 102 ILE A N 1
ATOM 799 C CA . ILE A 1 102 ? -42.257 -5.369 52.229 1.00 96.56 102 ILE A CA 1
ATOM 800 C C . ILE A 1 102 ? -43.775 -5.163 52.227 1.00 96.56 102 ILE A C 1
ATOM 802 O O . ILE A 1 102 ? -44.365 -4.977 53.289 1.00 96.56 102 ILE A O 1
ATOM 806 N N . GLU A 1 103 ? -44.421 -5.209 51.062 1.00 95.69 103 GLU A N 1
ATOM 807 C CA . GLU A 1 103 ? -45.879 -5.100 50.954 1.00 95.69 103 GLU A CA 1
ATOM 808 C C . GLU A 1 103 ? -46.586 -6.220 51.733 1.00 95.69 103 GLU A C 1
ATOM 810 O O . GLU A 1 103 ? -47.534 -5.961 52.480 1.00 95.69 103 GLU A O 1
ATOM 815 N N . GLU A 1 104 ? -46.078 -7.451 51.637 1.00 96.38 104 GLU A N 1
ATOM 816 C CA . GLU A 1 104 ? -46.587 -8.589 52.401 1.00 96.38 104 GLU A CA 1
ATOM 817 C C . GLU A 1 104 ? -46.414 -8.390 53.915 1.00 96.38 104 GLU A C 1
ATOM 819 O O . GLU A 1 104 ? -47.371 -8.577 54.671 1.00 96.38 104 GLU A O 1
ATOM 824 N N . GLN A 1 105 ? -45.246 -7.911 54.359 1.00 96.12 105 GLN A N 1
ATOM 825 C CA . GLN A 1 105 ? -45.008 -7.570 55.767 1.00 96.12 105 GLN A CA 1
ATOM 826 C C . GLN A 1 105 ? -45.964 -6.485 56.280 1.00 96.12 105 GLN A C 1
ATOM 828 O O . GLN A 1 105 ? -46.477 -6.594 57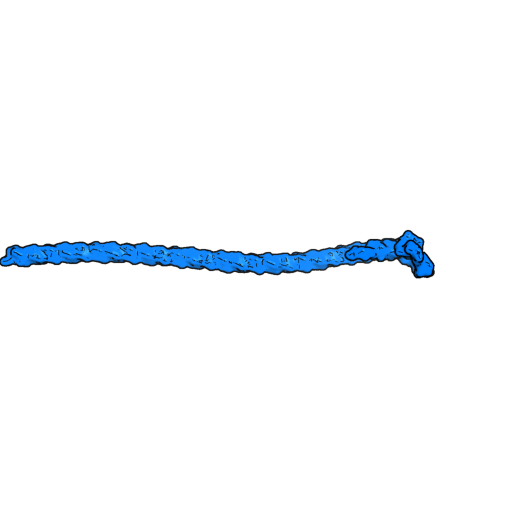.394 1.00 96.12 105 GLN A O 1
ATOM 833 N N . LEU A 1 106 ? -46.239 -5.447 55.483 1.00 95.25 106 LEU A N 1
ATOM 834 C CA . LEU A 1 106 ? -47.188 -4.393 55.856 1.00 95.25 106 LEU A CA 1
ATOM 835 C C . LEU A 1 106 ? -48.613 -4.937 56.001 1.00 95.25 106 LEU A C 1
ATOM 837 O O . LEU A 1 106 ? -49.322 -4.564 56.940 1.00 95.25 106 LEU A O 1
ATOM 841 N N . LYS A 1 107 ? -49.032 -5.835 55.103 1.00 95.50 107 LYS A N 1
ATOM 842 C CA . LYS A 1 107 ? -50.355 -6.467 55.154 1.00 95.50 107 LYS A CA 1
ATOM 843 C C . LYS A 1 107 ? -50.518 -7.340 56.398 1.00 95.50 107 LYS A C 1
ATOM 845 O O . LYS A 1 107 ? -51.547 -7.249 57.072 1.00 95.50 107 LYS A O 1
ATOM 850 N N . ASP A 1 108 ? -49.512 -8.149 56.718 1.00 95.19 108 ASP A N 1
ATOM 851 C CA . ASP A 1 108 ? -49.525 -9.013 57.901 1.00 95.19 108 ASP A CA 1
ATOM 852 C C . ASP A 1 108 ? -49.543 -8.195 59.202 1.00 95.19 108 ASP A C 1
ATOM 854 O O . ASP A 1 108 ? -50.377 -8.429 60.087 1.00 95.19 108 ASP A O 1
ATOM 858 N N . MET A 1 109 ? -48.714 -7.148 59.267 1.00 94.50 109 MET A N 1
ATOM 859 C CA . MET A 1 109 ? -48.677 -6.211 60.391 1.00 94.50 109 MET A CA 1
ATOM 860 C C . MET A 1 109 ? -50.027 -5.511 60.597 1.00 94.50 109 MET A C 1
ATOM 862 O O . MET A 1 109 ? -50.504 -5.425 61.729 1.00 94.50 109 MET A O 1
ATOM 866 N N . ASN A 1 110 ? -50.688 -5.065 59.523 1.00 93.62 110 ASN A N 1
ATOM 867 C CA . ASN A 1 110 ? -52.017 -4.459 59.625 1.00 93.62 110 ASN A CA 1
ATOM 868 C C . ASN A 1 110 ? -53.069 -5.459 60.134 1.00 93.62 110 ASN A C 1
ATOM 870 O O . ASN A 1 110 ? -53.891 -5.116 60.981 1.00 93.62 110 ASN A O 1
ATOM 874 N N . SER A 1 111 ? -53.015 -6.714 59.678 1.00 93.56 111 SER A N 1
ATOM 875 C CA . SER A 1 111 ? -53.923 -7.760 60.164 1.00 93.56 111 SER A CA 1
ATOM 876 C C . SER A 1 111 ? -53.732 -8.053 61.657 1.00 93.56 111 SER A C 1
ATOM 878 O O . SER A 1 111 ? -54.703 -8.283 62.376 1.00 93.56 111 SER A O 1
ATOM 880 N N . SER A 1 112 ? -52.489 -7.997 62.141 1.00 93.06 112 SER A N 1
ATOM 881 C CA . SER A 1 112 ? -52.157 -8.173 63.557 1.00 93.06 112 SER A CA 1
ATOM 882 C C . SER A 1 112 ? -52.711 -7.031 64.412 1.00 93.06 112 SER A C 1
ATOM 884 O O . SER A 1 112 ? -53.259 -7.277 65.486 1.00 93.06 112 SER A O 1
ATOM 886 N N . LEU A 1 113 ? -52.629 -5.788 63.920 1.00 93.25 113 LEU A N 1
ATOM 887 C CA . LEU A 1 113 ? -53.224 -4.625 64.586 1.00 93.25 113 LEU A CA 1
ATOM 888 C C . LEU A 1 113 ? -54.750 -4.722 64.676 1.00 93.25 113 LEU A C 1
ATOM 890 O O . LEU A 1 113 ? -55.310 -4.387 65.719 1.00 93.25 113 LEU A O 1
ATOM 894 N N . GLU A 1 114 ? -55.424 -5.196 63.626 1.00 90.25 114 GLU A N 1
ATOM 895 C CA . GLU A 1 114 ? -56.878 -5.400 63.662 1.00 90.25 114 GLU A CA 1
ATOM 896 C C . GLU A 1 114 ? -57.287 -6.442 64.707 1.00 90.25 114 GLU A C 1
ATOM 898 O O . GLU A 1 114 ? -58.219 -6.188 65.466 1.00 90.25 114 GLU A O 1
ATOM 903 N N . ARG A 1 115 ? -56.551 -7.559 64.816 1.00 89.31 115 ARG A N 1
ATOM 904 C CA . ARG A 1 115 ? -56.800 -8.586 65.847 1.00 89.31 115 ARG A CA 1
ATOM 905 C C . ARG A 1 115 ? -56.657 -8.029 67.263 1.00 89.31 115 ARG A C 1
ATOM 907 O O . ARG A 1 115 ? -57.530 -8.232 68.096 1.00 89.31 115 ARG A O 1
ATOM 914 N N . ILE A 1 116 ? -55.588 -7.274 67.528 1.00 91.25 116 ILE A N 1
ATOM 915 C CA . ILE A 1 116 ? -55.388 -6.635 68.839 1.00 91.25 116 ILE A CA 1
ATOM 916 C C . ILE A 1 116 ? -56.516 -5.640 69.124 1.00 91.25 116 ILE A C 1
ATOM 918 O O . ILE A 1 116 ? -57.014 -5.558 70.244 1.00 91.25 116 ILE A O 1
ATOM 922 N N . ARG A 1 117 ? -56.940 -4.877 68.112 1.00 89.56 117 ARG A N 1
ATOM 923 C CA . ARG A 1 117 ? -58.043 -3.928 68.255 1.00 89.56 117 ARG A CA 1
ATOM 924 C C . ARG A 1 117 ? -59.363 -4.624 68.590 1.00 89.56 117 ARG A C 1
ATOM 926 O O . ARG A 1 117 ? -60.103 -4.089 69.412 1.00 89.56 117 ARG A O 1
ATOM 933 N N . THR A 1 118 ? -59.666 -5.768 67.977 1.00 87.75 118 THR A N 1
ATOM 934 C CA . THR A 1 118 ? -60.859 -6.554 68.324 1.00 87.75 118 THR A CA 1
ATOM 935 C C . THR A 1 118 ? -60.759 -7.129 69.733 1.00 87.75 118 THR A C 1
ATOM 937 O O . THR A 1 118 ? -61.699 -6.959 70.500 1.00 87.75 118 THR A O 1
ATOM 940 N N . ASP A 1 119 ? -59.599 -7.668 70.123 1.00 85.81 119 ASP A N 1
ATOM 941 C CA . ASP A 1 119 ? -59.387 -8.230 71.466 1.00 85.81 119 ASP A CA 1
ATOM 942 C C . ASP A 1 119 ? -59.547 -7.176 72.579 1.00 85.81 119 ASP A C 1
ATOM 944 O O . ASP A 1 119 ? -60.054 -7.478 73.656 1.00 85.81 119 ASP A O 1
ATOM 948 N N . ILE A 1 120 ? -59.142 -5.923 72.328 1.00 82.31 120 ILE A N 1
ATOM 949 C CA . ILE A 1 120 ? -59.330 -4.804 73.270 1.00 82.31 120 ILE A CA 1
ATOM 950 C C . ILE A 1 120 ? -60.793 -4.328 73.311 1.00 82.31 120 ILE A C 1
ATOM 952 O O . ILE A 1 120 ? -61.227 -3.810 74.334 1.00 82.31 120 ILE A O 1
ATOM 956 N N . SER A 1 121 ? -61.554 -4.468 72.221 1.00 75.56 121 SER A N 1
ATOM 957 C CA . SER A 1 121 ? -62.959 -4.032 72.152 1.00 75.56 121 SER A CA 1
ATOM 958 C C . SER A 1 121 ? -63.937 -4.989 72.843 1.00 75.56 121 SER A C 1
ATOM 960 O O . SER A 1 121 ? -65.066 -4.580 73.111 1.00 75.56 121 SER A O 1
ATOM 962 N N . ASP A 1 122 ? -63.531 -6.236 73.089 1.00 65.88 122 ASP A N 1
ATOM 963 C CA . ASP A 1 122 ? -64.339 -7.268 73.754 1.00 65.88 122 ASP A CA 1
ATOM 964 C C . ASP A 1 122 ? -64.198 -7.257 75.296 1.00 65.88 122 ASP A C 1
ATOM 966 O O . ASP A 1 122 ? -64.767 -8.115 75.977 1.00 65.88 122 ASP A O 1
ATOM 970 N N . TYR A 1 123 ? -63.473 -6.276 75.854 1.00 52.38 123 TYR A N 1
ATOM 971 C CA . TYR A 1 123 ? -63.288 -6.034 77.294 1.00 52.38 123 TYR A CA 1
ATOM 972 C C . TYR A 1 123 ? -63.961 -4.732 77.745 1.00 52.38 123 TYR A C 1
ATOM 974 O O . TYR A 1 123 ? -64.542 -4.730 78.857 1.00 52.38 123 TYR A O 1
#

Sequence (123 aa):
LEGWTDLMYIQMYGCERYGYDGIEALCTNPSALPLVGVLFFVSFVMLGAMITINLFVGIITSNISDSVDEFKQEQDKKLEKVLKDQNQFSKVSRLEGQLLAIEEQLKDMNSSLERIRTDISDY

Secondary structure (DSSP, 8-state):
--SHHHHHHHHHH-TTTSS-TT-GGG-SS----HHHHHHHHHHHHHHHHHHHHHHHHHHHHHHHHHHHHHHHHHHHHHHHHHHHHHHHHHHHHHHHHHHHHHHHHHHHHHHHHHHHHHHHHT-

Radius of gyration: 45.19 Å; chains: 1; bounding box: 94×23×116 Å

pLDDT: mean 91.15, std 7.9, range [52.38, 97.31]